Protein AF-A0A101T6P5-F1 (afdb_monomer)

Radius of gyration: 18.0 Å; Cα contacts (8 Å, |Δi|>4): 73; chains: 1; bounding box: 43×25×55 Å

Secondary structure (DSSP, 8-state):
-HHHHHHHHHHHHHHTSS---SGGGHHHHHHHHHHHHHHHHHHHHHHHHTS-GGGHHHHHHHHHHHHHHHHHHHHHHHHHTGGG-HHHHHHHHHHHHHHHHHHHHHHHHHS---SSS---

Structure (mmCIF, N/CA/C/O backbone):
data_AF-A0A101T6P5-F1
#
_entry.id   AF-A0A101T6P5-F1
#
loop_
_atom_site.group_PDB
_atom_site.id
_atom_site.type_symbol
_atom_site.label_atom_id
_atom_site.label_alt_id
_atom_site.label_comp_id
_atom_site.label_asym_id
_atom_site.label_entity_id
_atom_site.label_seq_id
_atom_site.pdbx_PDB_ins_code
_atom_site.Cartn_x
_atom_site.Cartn_y
_atom_site.Cartn_z
_atom_site.occupancy
_atom_site.B_iso_or_equiv
_atom_site.auth_seq_id
_atom_site.auth_comp_id
_atom_site.auth_asym_id
_atom_site.auth_atom_id
_atom_site.pdbx_PDB_model_num
ATOM 1 N N . MET A 1 1 ? -5.434 5.965 -3.204 1.00 78.94 1 MET A N 1
ATOM 2 C CA . MET A 1 1 ? -4.202 5.157 -3.379 1.00 78.94 1 MET A CA 1
ATOM 3 C C . MET A 1 1 ? -4.247 4.257 -4.609 1.00 78.94 1 MET A C 1
ATOM 5 O O . MET A 1 1 ? -3.393 4.447 -5.462 1.00 78.94 1 MET A O 1
ATOM 9 N N . ALA A 1 2 ? -5.230 3.355 -4.761 1.00 80.00 2 ALA A N 1
ATOM 10 C CA . ALA A 1 2 ? -5.323 2.454 -5.926 1.00 80.00 2 ALA A CA 1
ATOM 11 C C . ALA A 1 2 ? -5.238 3.182 -7.284 1.00 80.00 2 ALA A C 1
ATOM 13 O O . ALA A 1 2 ? -4.437 2.801 -8.129 1.00 80.00 2 ALA A O 1
ATOM 14 N N . ALA A 1 3 ? -5.972 4.289 -7.455 1.00 80.62 3 ALA A N 1
ATOM 15 C CA . ALA A 1 3 ? -5.907 5.107 -8.672 1.00 80.62 3 ALA A CA 1
ATOM 16 C C . ALA A 1 3 ? -4.513 5.720 -8.930 1.00 80.62 3 ALA A C 1
ATOM 18 O O . ALA A 1 3 ? -4.058 5.758 -10.067 1.00 80.62 3 ALA A O 1
ATOM 19 N N . GLY A 1 4 ? -3.811 6.160 -7.878 1.00 80.62 4 GLY A N 1
ATOM 20 C CA . GLY A 1 4 ? -2.460 6.724 -7.989 1.00 80.62 4 GLY A CA 1
ATOM 21 C C . GLY A 1 4 ? -1.419 5.674 -8.384 1.00 80.62 4 GLY A C 1
ATOM 22 O O . GLY A 1 4 ? -0.635 5.902 -9.302 1.00 80.62 4 GLY A O 1
ATOM 23 N N . PHE A 1 5 ? -1.460 4.489 -7.763 1.00 82.25 5 PHE A N 1
ATOM 24 C CA . PHE A 1 5 ? -0.588 3.368 -8.137 1.00 82.25 5 PHE A CA 1
ATOM 25 C C . PHE A 1 5 ? -0.924 2.791 -9.517 1.00 82.25 5 PHE A C 1
ATOM 27 O O . PHE A 1 5 ? -0.015 2.491 -10.285 1.00 82.25 5 PHE A O 1
ATOM 34 N N . GLY A 1 6 ? -2.206 2.731 -9.886 1.00 81.06 6 GLY A N 1
ATOM 35 C CA . GLY A 1 6 ? -2.628 2.383 -11.244 1.00 81.06 6 GLY A CA 1
ATOM 36 C C . GLY A 1 6 ? -2.090 3.363 -12.291 1.00 81.06 6 GLY A C 1
ATOM 37 O O . GLY A 1 6 ? -1.630 2.943 -13.351 1.00 81.06 6 GLY A O 1
ATOM 38 N N . TRP A 1 7 ? -2.056 4.663 -11.975 1.00 83.06 7 TRP A N 1
ATOM 39 C CA . TRP A 1 7 ? -1.449 5.670 -12.848 1.00 83.06 7 TRP A CA 1
ATOM 40 C C . TRP A 1 7 ? 0.060 5.471 -13.006 1.00 83.06 7 TRP A C 1
ATOM 42 O O . TRP A 1 7 ? 0.575 5.545 -14.121 1.00 83.06 7 TRP A O 1
ATOM 52 N N . VAL A 1 8 ? 0.773 5.197 -11.909 1.00 81.25 8 VAL A N 1
ATOM 53 C CA . VAL A 1 8 ? 2.214 4.891 -11.937 1.00 81.25 8 VAL A CA 1
ATOM 54 C C . VAL A 1 8 ? 2.487 3.654 -12.793 1.00 81.25 8 VAL A C 1
ATOM 56 O O . VAL A 1 8 ? 3.367 3.695 -13.652 1.00 81.25 8 VAL A O 1
ATOM 59 N N . TRP A 1 9 ? 1.695 2.594 -12.633 1.00 81.25 9 TRP A N 1
ATOM 60 C CA . TRP A 1 9 ? 1.811 1.379 -13.438 1.00 81.25 9 TRP A CA 1
ATOM 61 C C . TRP A 1 9 ? 1.605 1.656 -14.934 1.00 81.25 9 TRP A C 1
ATOM 63 O O . TRP A 1 9 ? 2.439 1.276 -15.757 1.00 81.25 9 TRP A O 1
ATOM 73 N N . ALA A 1 10 ? 0.562 2.411 -15.290 1.00 81.44 10 ALA A N 1
ATOM 74 C CA . ALA A 1 10 ? 0.293 2.810 -16.671 1.00 81.44 10 ALA A CA 1
ATOM 75 C C . ALA A 1 10 ? 1.353 3.769 -17.246 1.00 81.44 10 ALA A C 1
ATOM 77 O O . ALA A 1 10 ? 1.606 3.773 -18.452 1.00 81.44 10 ALA A O 1
ATOM 78 N N . ALA A 1 11 ? 1.966 4.616 -16.416 1.00 80.88 11 ALA A N 1
ATOM 79 C CA . ALA A 1 11 ? 3.061 5.490 -16.829 1.00 80.88 11 ALA A CA 1
ATOM 80 C C . ALA A 1 11 ? 4.338 4.687 -17.119 1.00 80.88 11 ALA A C 1
ATOM 82 O O . ALA A 1 11 ? 4.977 4.923 -18.142 1.00 80.88 11 ALA A O 1
ATOM 83 N N . VAL A 1 12 ? 4.668 3.701 -16.279 1.00 76.69 12 VAL A N 1
ATOM 84 C CA . VAL A 1 12 ? 5.832 2.822 -16.484 1.00 76.69 12 VAL A CA 1
ATOM 85 C C . VAL A 1 12 ? 5.645 1.909 -17.692 1.00 76.69 12 VAL A C 1
ATOM 87 O O . VAL A 1 12 ? 6.554 1.808 -18.511 1.00 76.69 12 VAL A O 1
ATOM 90 N N . GLY A 1 13 ? 4.458 1.320 -17.869 1.00 73.50 13 GLY A N 1
ATOM 91 C CA . GLY A 1 13 ? 4.161 0.495 -19.044 1.00 73.50 13 GLY A CA 1
ATOM 92 C C . GLY A 1 13 ? 4.303 1.259 -20.367 1.00 73.50 13 GLY A C 1
ATOM 93 O O . GLY A 1 13 ? 4.747 0.695 -21.361 1.00 73.50 13 GLY A O 1
ATOM 94 N N . ARG A 1 14 ? 3.997 2.564 -20.376 1.00 72.31 14 ARG A N 1
ATOM 95 C CA . ARG A 1 14 ? 4.167 3.431 -21.557 1.00 72.31 14 ARG A CA 1
ATOM 96 C C . ARG A 1 14 ? 5.598 3.940 -21.752 1.00 72.31 14 ARG A C 1
ATOM 98 O O . ARG A 1 14 ? 5.979 4.229 -22.881 1.00 72.31 14 ARG A O 1
ATOM 105 N N . ALA A 1 15 ? 6.390 4.032 -20.685 1.00 64.31 15 ALA A N 1
ATOM 106 C CA . ALA A 1 15 ? 7.788 4.466 -20.744 1.00 64.31 15 ALA A CA 1
ATOM 107 C C . ALA A 1 15 ? 8.732 3.402 -21.340 1.00 64.31 15 ALA A C 1
ATOM 109 O O . ALA A 1 15 ? 9.836 3.730 -21.763 1.00 64.31 15 ALA A O 1
ATOM 110 N N . ALA A 1 16 ? 8.303 2.139 -21.434 1.00 57.94 16 ALA A N 1
ATOM 111 C CA . ALA A 1 16 ? 9.090 1.076 -22.066 1.00 57.94 16 ALA A CA 1
ATOM 112 C C . ALA A 1 16 ? 9.341 1.303 -23.577 1.00 57.94 16 ALA A C 1
ATOM 114 O O . ALA A 1 16 ? 10.273 0.723 -24.124 1.00 57.94 16 ALA A O 1
ATOM 115 N N . GLY A 1 17 ? 8.547 2.155 -24.247 1.00 55.19 17 GLY A N 1
ATOM 116 C CA . GLY A 1 17 ? 8.687 2.458 -25.682 1.00 55.19 17 GLY A CA 1
ATOM 117 C C . GLY A 1 17 ? 9.286 3.831 -26.020 1.00 55.19 17 GLY A C 1
ATOM 118 O O . GLY A 1 17 ? 9.661 4.068 -27.163 1.00 55.19 17 GLY A O 1
ATOM 119 N N . VAL A 1 1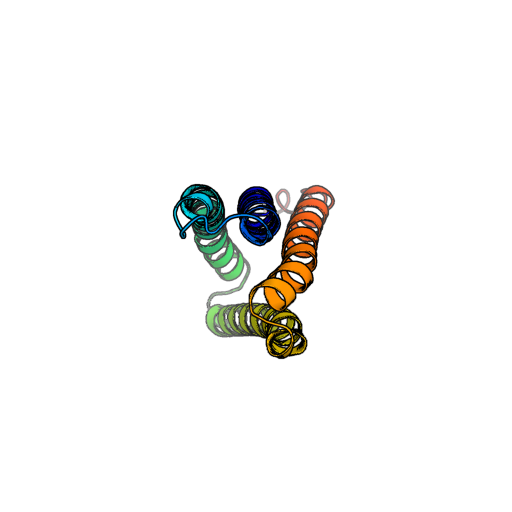8 ? 9.382 4.748 -25.055 1.00 55.06 18 VAL A N 1
ATOM 120 C CA . VAL A 1 18 ? 9.860 6.127 -25.248 1.00 55.06 18 VAL A CA 1
ATOM 121 C C . VAL A 1 18 ? 10.608 6.554 -23.994 1.00 55.06 18 VAL A C 1
ATOM 123 O O . VAL A 1 18 ? 10.090 6.380 -22.898 1.00 55.06 18 VAL A O 1
ATOM 126 N N . HIS A 1 19 ? 11.809 7.127 -24.119 1.00 54.94 19 HIS A N 1
ATOM 127 C CA . HIS A 1 19 ? 12.584 7.669 -22.991 1.00 54.94 19 HIS A CA 1
ATOM 128 C C . HIS A 1 19 ? 11.912 8.916 -22.383 1.00 54.94 19 HIS A C 1
ATOM 130 O O . HIS A 1 19 ? 12.429 10.031 -22.420 1.00 54.94 19 HIS A O 1
ATOM 136 N N . THR A 1 20 ? 10.715 8.746 -21.836 1.00 56.31 20 THR A N 1
ATOM 137 C CA . THR A 1 20 ? 9.982 9.761 -21.097 1.00 56.31 20 THR A CA 1
ATOM 138 C C . THR A 1 20 ? 10.571 9.825 -19.694 1.00 56.31 20 THR A C 1
ATOM 140 O O . THR A 1 20 ? 10.421 8.886 -18.916 1.00 56.31 20 THR A O 1
ATOM 143 N N . GLY A 1 21 ? 11.266 10.921 -19.373 1.00 65.56 21 GLY A N 1
ATOM 144 C CA . GLY A 1 21 ? 11.793 11.174 -18.025 1.00 65.56 21 GLY A CA 1
ATOM 145 C C . GLY A 1 21 ? 10.698 11.178 -16.947 1.00 65.56 21 GLY A C 1
ATOM 146 O O . GLY A 1 21 ? 9.518 11.143 -17.262 1.00 65.56 21 GLY A O 1
ATOM 147 N N . ALA A 1 22 ? 11.062 11.279 -15.665 1.00 71.75 22 ALA A N 1
ATOM 148 C CA . ALA A 1 22 ? 10.186 11.022 -14.504 1.00 71.75 22 ALA A CA 1
ATOM 149 C C . ALA A 1 22 ? 8.908 11.893 -14.352 1.00 71.75 22 ALA A C 1
ATOM 151 O O . ALA A 1 22 ? 8.091 11.648 -13.463 1.00 71.75 22 ALA A O 1
ATOM 152 N N . ARG A 1 23 ? 8.687 12.902 -15.205 1.00 78.94 23 ARG A N 1
ATOM 153 C CA . ARG A 1 23 ? 7.551 13.846 -15.116 1.00 78.94 23 ARG A CA 1
ATOM 154 C C . ARG A 1 23 ? 6.156 13.182 -15.145 1.00 78.94 23 ARG A C 1
ATOM 156 O O . ARG A 1 23 ? 5.301 13.638 -14.390 1.00 78.94 23 ARG A O 1
ATOM 163 N N . PRO A 1 24 ? 5.887 12.110 -15.920 1.00 81.56 24 PRO A N 1
ATOM 164 C CA . PRO A 1 24 ? 4.583 11.439 -15.937 1.00 81.56 24 PRO A CA 1
ATOM 165 C C . PRO A 1 24 ? 4.218 10.702 -14.640 1.00 81.56 24 PRO A C 1
ATOM 167 O O . PRO A 1 24 ? 3.045 10.383 -14.439 1.00 81.56 24 PRO A O 1
ATOM 170 N N . LEU A 1 25 ? 5.194 10.438 -13.763 1.00 81.00 25 LEU A N 1
ATOM 171 C CA . LEU A 1 25 ? 4.976 9.765 -12.476 1.00 81.00 25 LEU A CA 1
ATOM 172 C C . LEU A 1 25 ? 4.412 10.717 -11.416 1.00 81.00 25 LEU A C 1
ATOM 174 O O . LEU A 1 25 ? 3.678 10.280 -10.531 1.00 81.00 25 LEU A O 1
ATOM 178 N N . VAL A 1 26 ? 4.722 12.012 -11.531 1.00 86.69 26 VAL A N 1
ATOM 179 C CA . VAL A 1 26 ? 4.346 13.064 -10.573 1.00 86.69 26 VAL A CA 1
ATOM 180 C C . VAL A 1 26 ? 2.853 13.044 -10.213 1.00 86.69 26 VAL A C 1
ATOM 182 O O . VAL A 1 26 ? 2.555 12.945 -9.025 1.00 86.69 26 VAL A O 1
ATOM 185 N N . PRO A 1 27 ? 1.894 13.079 -11.161 1.00 85.62 27 PRO A N 1
ATOM 186 C CA . PRO A 1 27 ? 0.473 13.078 -10.803 1.00 85.62 27 PRO A CA 1
ATOM 187 C C . PRO A 1 27 ? 0.041 11.799 -10.071 1.00 85.62 27 PRO A C 1
ATOM 189 O O . PRO A 1 27 ? -0.719 11.871 -9.106 1.00 85.62 27 PRO A O 1
ATOM 192 N N . GLY A 1 28 ? 0.560 10.633 -10.471 1.00 86.00 28 GLY A N 1
ATOM 193 C CA . GLY A 1 28 ? 0.258 9.364 -9.805 1.00 86.00 28 GLY A CA 1
ATOM 194 C C . GLY A 1 28 ? 0.781 9.323 -8.368 1.00 86.00 28 GLY A C 1
ATOM 195 O O . GLY A 1 28 ? 0.046 8.951 -7.452 1.00 86.00 28 GLY A O 1
ATOM 196 N N . LEU A 1 29 ? 2.019 9.781 -8.161 1.00 86.38 29 LEU A N 1
ATOM 197 C CA . LEU A 1 29 ? 2.648 9.913 -6.844 1.00 86.38 29 LEU A CA 1
ATOM 198 C C . LEU A 1 29 ? 1.917 10.913 -5.946 1.00 86.38 29 LEU A C 1
ATOM 200 O O . LEU A 1 29 ? 1.728 10.625 -4.768 1.00 86.38 29 LEU A O 1
ATOM 204 N N . LEU A 1 30 ? 1.450 12.042 -6.486 1.00 90.81 30 LEU A N 1
ATOM 205 C CA . LEU A 1 30 ? 0.658 13.011 -5.723 1.00 90.81 30 LEU A CA 1
ATOM 206 C C . LEU A 1 30 ? -0.664 12.406 -5.242 1.00 90.81 30 LEU A C 1
ATOM 208 O O . LEU A 1 30 ? -1.001 12.527 -4.067 1.00 90.81 30 LEU A O 1
ATOM 212 N N . ILE A 1 31 ? -1.389 11.697 -6.111 1.00 90.50 31 ILE A N 1
ATOM 213 C CA . ILE A 1 31 ? -2.652 11.032 -5.744 1.00 90.50 31 ILE A CA 1
ATOM 214 C C . ILE A 1 31 ? -2.408 9.903 -4.732 1.00 90.50 31 ILE A C 1
ATOM 216 O O . ILE A 1 31 ? -3.191 9.711 -3.795 1.00 90.50 31 ILE A O 1
ATOM 220 N N . ALA A 1 32 ? -1.334 9.131 -4.914 1.00 85.94 32 ALA A N 1
ATOM 221 C CA . ALA A 1 32 ? -0.954 8.075 -3.983 1.00 85.94 32 ALA A CA 1
ATOM 222 C C . ALA A 1 32 ? -0.570 8.653 -2.611 1.00 85.94 32 ALA A C 1
ATOM 224 O O . ALA A 1 32 ? -1.092 8.183 -1.602 1.00 85.94 32 ALA A O 1
ATOM 225 N N . GLY A 1 33 ? 0.262 9.697 -2.586 1.00 86.31 33 GLY A N 1
ATOM 226 C CA . GLY A 1 33 ? 0.718 10.379 -1.376 1.00 86.31 33 GLY A CA 1
ATOM 227 C C . GLY A 1 33 ? -0.412 11.076 -0.624 1.00 86.31 33 GLY A C 1
ATOM 228 O O . GLY A 1 33 ? -0.535 10.895 0.584 1.00 86.31 33 GLY A O 1
ATOM 229 N N . ALA A 1 34 ? -1.300 11.785 -1.327 1.00 90.88 34 ALA A N 1
ATOM 230 C CA . ALA A 1 34 ? -2.491 12.378 -0.719 1.00 90.88 34 ALA A CA 1
ATOM 231 C C . ALA A 1 34 ? -3.379 11.302 -0.078 1.00 90.88 34 ALA A C 1
ATOM 233 O O . ALA A 1 34 ? -3.781 11.426 1.076 1.00 90.88 34 ALA A O 1
ATOM 234 N N . GLY A 1 35 ? -3.625 10.198 -0.794 1.00 86.50 35 GLY A N 1
ATOM 235 C CA . GLY A 1 35 ? -4.384 9.072 -0.252 1.00 86.50 35 GLY A CA 1
ATOM 236 C C . GLY A 1 35 ? -3.721 8.425 0.967 1.00 86.50 35 GLY A C 1
ATOM 237 O O . GLY A 1 35 ? -4.422 8.056 1.902 1.00 86.50 35 GLY A O 1
ATOM 238 N N . LEU A 1 36 ? -2.390 8.311 0.973 1.00 87.69 36 LEU A N 1
ATOM 239 C CA . LEU A 1 36 ? -1.637 7.796 2.114 1.00 87.69 36 LEU A CA 1
ATOM 240 C C . LEU A 1 36 ? -1.772 8.721 3.330 1.00 87.69 36 LEU A C 1
ATOM 242 O O . LEU A 1 36 ? -2.079 8.239 4.416 1.00 87.69 36 LEU A O 1
ATOM 246 N N . GLY A 1 37 ? -1.608 10.035 3.154 1.00 86.38 37 GLY A N 1
ATOM 247 C CA . GLY A 1 37 ? -1.748 11.013 4.238 1.00 86.38 37 GLY A CA 1
ATOM 248 C C . GLY A 1 37 ? -3.141 10.997 4.871 1.00 86.38 37 GLY A C 1
ATOM 249 O O . GLY A 1 37 ? -3.263 10.971 6.096 1.00 86.38 37 GLY A O 1
ATOM 250 N N . PHE A 1 38 ? -4.188 10.911 4.044 1.00 88.94 38 PHE A N 1
ATOM 251 C CA . PHE A 1 38 ? -5.566 10.788 4.525 1.00 88.94 38 PHE A CA 1
ATOM 252 C C . PHE A 1 38 ? -5.867 9.456 5.214 1.00 88.94 38 PHE A C 1
A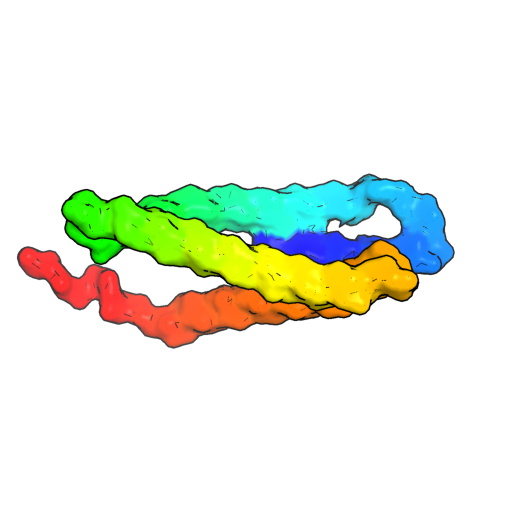TOM 254 O O . PHE A 1 38 ? -6.808 9.399 5.996 1.00 88.94 38 PHE A O 1
ATOM 261 N N . LEU A 1 39 ? -5.104 8.395 4.943 1.00 86.31 39 LEU A N 1
ATOM 262 C CA . LEU A 1 39 ? -5.316 7.093 5.570 1.00 86.31 39 LEU A CA 1
ATOM 263 C C . LEU A 1 39 ? -4.529 6.955 6.875 1.00 86.31 39 LEU A C 1
ATOM 265 O O . LEU A 1 39 ? -5.093 6.544 7.881 1.00 86.31 39 LEU A O 1
ATOM 269 N N . VAL A 1 40 ? -3.240 7.300 6.872 1.00 85.62 40 VAL A N 1
ATOM 270 C CA . VAL A 1 40 ? -2.322 7.042 7.993 1.00 85.62 40 VAL A CA 1
ATOM 271 C C . VAL A 1 40 ? -2.784 7.732 9.273 1.00 85.62 40 VAL A C 1
ATOM 273 O O . VAL A 1 40 ? -2.842 7.086 10.316 1.00 85.62 40 VAL A O 1
ATOM 276 N N . VAL A 1 41 ? -3.145 9.017 9.200 1.00 85.56 41 VAL A N 1
ATOM 277 C CA . VAL A 1 41 ? -3.492 9.798 10.399 1.00 85.56 41 VAL A CA 1
ATOM 278 C C . VAL A 1 41 ? -4.765 9.268 11.081 1.00 85.56 41 VAL A C 1
ATOM 280 O O . VAL A 1 41 ? -4.700 8.952 12.270 1.00 85.56 41 VAL A O 1
ATOM 283 N N . PRO A 1 42 ? -5.908 9.094 10.386 1.00 84.75 42 PRO A N 1
ATOM 284 C CA . PRO A 1 42 ? -7.100 8.520 11.005 1.00 84.75 42 PRO A CA 1
ATOM 285 C C . PRO A 1 42 ? -6.897 7.085 11.478 1.00 84.75 42 PRO A C 1
ATOM 287 O O . PRO A 1 42 ? -7.409 6.728 12.531 1.00 84.75 42 PRO A O 1
ATOM 290 N N . LEU A 1 43 ? -6.147 6.266 10.736 1.00 84.94 43 LEU A N 1
ATOM 291 C CA . LEU A 1 43 ? -5.954 4.857 11.075 1.00 84.94 43 LEU A CA 1
ATOM 292 C C . LEU A 1 43 ? -5.213 4.700 12.408 1.00 84.94 43 LEU A C 1
ATOM 294 O O . LEU A 1 43 ? -5.647 3.923 13.253 1.00 84.94 43 LEU A O 1
ATOM 298 N N . VAL A 1 44 ? -4.148 5.480 12.623 1.00 84.62 44 VAL A N 1
ATOM 299 C CA . VAL A 1 44 ? -3.424 5.501 13.904 1.00 84.62 44 VAL A CA 1
ATOM 300 C C . VAL A 1 44 ? -4.355 5.943 15.032 1.00 84.62 44 VAL A C 1
ATOM 302 O O . VAL A 1 44 ? -4.431 5.268 16.054 1.00 84.62 44 VAL A O 1
ATOM 305 N N . ASN A 1 45 ? -5.124 7.017 14.834 1.00 86.75 45 ASN A N 1
ATOM 306 C CA . ASN A 1 45 ? -6.067 7.494 15.848 1.00 86.75 45 ASN A CA 1
ATOM 307 C C . ASN A 1 45 ? -7.147 6.454 16.183 1.00 86.75 45 ASN A C 1
ATOM 309 O O . ASN A 1 45 ? -7.422 6.227 17.356 1.00 86.75 45 ASN A O 1
ATOM 313 N N . VAL A 1 46 ? -7.724 5.790 15.177 1.00 85.06 46 VAL A N 1
ATOM 314 C CA . VAL A 1 46 ? -8.737 4.739 15.366 1.00 85.06 46 VAL A CA 1
ATOM 315 C C . VAL A 1 46 ? -8.157 3.566 16.149 1.00 85.06 46 VAL A C 1
ATOM 317 O O . VAL A 1 46 ? -8.758 3.147 17.137 1.00 85.06 46 VAL A O 1
ATOM 320 N N . VAL A 1 47 ? -6.977 3.074 15.757 1.00 84.56 47 VAL A N 1
ATOM 321 C CA . VAL A 1 47 ? -6.310 1.955 16.440 1.00 84.56 47 VAL A CA 1
ATOM 322 C C . VAL A 1 47 ? -6.043 2.293 17.902 1.00 84.56 47 VAL A C 1
ATOM 324 O O . VAL A 1 47 ? -6.363 1.485 18.765 1.00 84.56 47 VAL A O 1
ATOM 327 N N . LEU A 1 48 ? -5.515 3.484 18.192 1.00 84.50 48 LEU A N 1
ATOM 328 C CA . LEU A 1 48 ? -5.236 3.902 19.568 1.00 84.50 48 LEU A CA 1
ATOM 329 C C . LEU A 1 48 ? -6.520 4.171 20.372 1.00 84.50 48 LEU A C 1
ATOM 331 O O . LEU A 1 48 ? -6.533 3.936 21.573 1.00 84.50 48 LEU A O 1
ATOM 335 N N . SER A 1 49 ? -7.605 4.618 19.729 1.00 84.44 49 SER A N 1
ATOM 336 C CA . SER A 1 49 ? -8.894 4.869 20.397 1.00 84.44 49 SER A CA 1
ATOM 337 C C . SER A 1 49 ? -9.666 3.599 20.774 1.00 84.44 49 SER A C 1
ATOM 339 O O . SER A 1 49 ? -10.514 3.640 21.659 1.00 84.44 49 SER A O 1
ATOM 341 N N . ALA A 1 50 ? -9.387 2.475 20.108 1.00 83.25 50 ALA A N 1
ATOM 342 C CA . ALA A 1 50 ? -10.099 1.211 20.301 1.00 83.25 50 ALA A CA 1
ATOM 343 C C . ALA A 1 50 ? -9.539 0.350 21.450 1.00 83.25 50 ALA A C 1
ATOM 345 O O . ALA A 1 50 ? -10.082 -0.717 21.738 1.00 83.25 50 ALA A O 1
ATOM 346 N N . VAL A 1 51 ? -8.451 0.783 22.093 1.00 84.62 51 VAL A N 1
ATOM 347 C CA . VAL A 1 51 ? -7.762 0.049 23.165 1.00 84.62 51 VAL A CA 1
ATOM 348 C C . VAL A 1 51 ? -7.700 0.882 24.449 1.00 84.62 51 VAL A C 1
ATOM 350 O O . VAL A 1 51 ? -7.488 2.091 24.381 1.00 84.62 51 VAL A O 1
ATOM 353 N N . PRO A 1 52 ? -7.819 0.251 25.633 1.00 82.50 52 PRO A N 1
ATOM 354 C CA . PRO A 1 52 ? -7.542 0.901 26.911 1.00 82.50 52 PRO A CA 1
ATOM 355 C C . PRO A 1 52 ? -6.133 1.506 26.949 1.00 82.50 52 PRO A C 1
ATOM 357 O O . PRO A 1 52 ? -5.193 0.923 26.404 1.00 82.50 52 PRO A O 1
ATOM 360 N N . GLY A 1 53 ? -5.969 2.630 27.656 1.00 78.88 53 GLY A N 1
ATOM 361 C CA . GLY A 1 53 ? -4.705 3.379 27.732 1.00 78.88 53 GLY A CA 1
ATOM 362 C C . GLY A 1 53 ? -3.488 2.524 28.115 1.00 78.88 53 GLY A C 1
ATOM 363 O O . GLY A 1 53 ? -2.399 2.713 27.574 1.00 78.88 53 GLY A O 1
ATOM 364 N N . GLU A 1 54 ? -3.694 1.520 28.965 1.00 84.38 54 GLU A N 1
ATOM 365 C CA . GLU A 1 54 ? -2.688 0.545 29.411 1.00 84.38 54 GLU A CA 1
ATOM 366 C C . GLU A 1 54 ? -2.147 -0.353 28.279 1.00 84.38 54 GLU A C 1
ATOM 368 O O . GLU A 1 54 ? -1.006 -0.809 28.341 1.00 84.38 54 GLU A O 1
ATOM 373 N N . LEU A 1 55 ? -2.934 -0.584 27.222 1.00 84.12 55 LEU A N 1
ATOM 374 C CA . LEU A 1 55 ? -2.602 -1.458 26.086 1.00 84.12 55 LEU A CA 1
ATOM 375 C C . LEU A 1 55 ? -2.174 -0.688 24.825 1.00 84.12 55 LEU A C 1
ATOM 377 O O . LEU A 1 55 ? -1.831 -1.296 23.808 1.00 84.12 55 LEU A O 1
ATOM 381 N N . THR A 1 56 ? -2.135 0.644 24.887 1.00 82.81 56 THR A N 1
ATOM 382 C CA . THR A 1 56 ? -1.777 1.534 23.766 1.00 82.81 56 THR A CA 1
ATOM 383 C C . THR A 1 56 ? -0.424 1.175 23.138 1.00 82.81 56 THR A C 1
ATOM 385 O O . THR A 1 56 ? -0.275 1.165 21.914 1.00 82.81 56 THR A O 1
ATOM 388 N N . GLY A 1 57 ? 0.563 0.818 23.969 1.00 84.44 57 GLY A N 1
ATOM 389 C CA . GLY A 1 57 ? 1.885 0.387 23.506 1.00 84.44 57 GLY A CA 1
ATOM 390 C C . GLY A 1 57 ? 1.841 -0.917 22.700 1.00 84.44 57 GLY A C 1
ATOM 391 O O . GLY A 1 57 ? 2.500 -1.025 21.666 1.00 84.44 57 GLY A O 1
ATOM 392 N N . ALA A 1 58 ? 1.013 -1.879 23.120 1.00 86.56 58 ALA A N 1
ATOM 393 C CA . ALA A 1 58 ? 0.843 -3.152 22.421 1.00 86.56 58 ALA A CA 1
ATOM 394 C C . ALA A 1 58 ? 0.134 -2.967 21.068 1.00 86.56 58 ALA A C 1
ATOM 396 O O . ALA A 1 58 ? 0.553 -3.549 20.067 1.00 86.56 58 ALA A O 1
ATOM 397 N N . ALA A 1 59 ? -0.884 -2.103 21.009 1.00 86.12 59 ALA A N 1
ATOM 398 C CA . ALA A 1 59 ? -1.592 -1.790 19.768 1.00 86.12 59 ALA A CA 1
ATOM 399 C C . ALA A 1 59 ? -0.693 -1.101 18.730 1.00 86.12 59 ALA A C 1
ATOM 401 O O . ALA A 1 59 ? -0.704 -1.480 17.558 1.00 86.12 59 ALA A O 1
ATOM 402 N N . SER A 1 60 ? 0.137 -0.146 19.162 1.00 86.56 60 SER A N 1
ATOM 403 C CA . SER A 1 60 ? 1.143 0.486 18.296 1.00 86.56 60 SER A CA 1
ATOM 404 C C . SER A 1 60 ? 2.180 -0.526 17.785 1.00 86.56 60 SER A C 1
ATOM 406 O O . SER A 1 60 ? 2.533 -0.518 16.604 1.00 86.56 60 SER A O 1
ATOM 408 N N . GLY A 1 61 ? 2.612 -1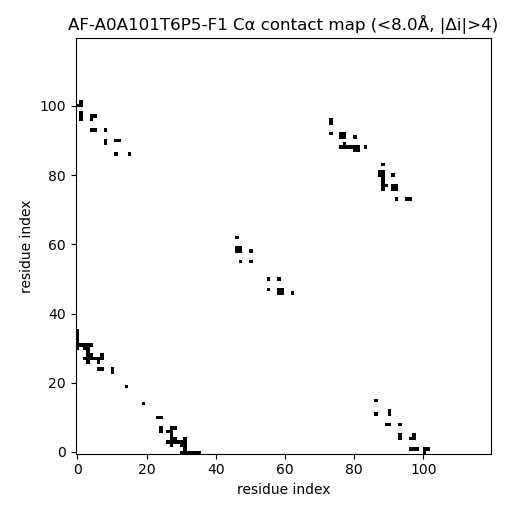.460 18.644 1.00 88.81 61 GLY A N 1
ATOM 409 C CA . GLY A 1 61 ? 3.506 -2.554 18.261 1.00 88.81 61 GLY A CA 1
ATOM 410 C C . GLY A 1 61 ? 2.921 -3.425 17.146 1.00 88.81 61 GLY A C 1
ATOM 411 O O . GLY A 1 61 ? 3.542 -3.572 16.094 1.00 88.81 61 GLY A O 1
ATOM 412 N N . ILE A 1 62 ? 1.694 -3.925 17.331 1.00 89.88 62 ILE A N 1
ATOM 413 C CA . ILE A 1 62 ? 0.984 -4.737 16.325 1.00 89.88 62 ILE A CA 1
ATOM 414 C C . ILE A 1 62 ? 0.802 -3.952 15.022 1.00 89.88 62 ILE A C 1
ATOM 416 O O . ILE A 1 62 ? 1.036 -4.490 13.938 1.00 89.88 62 ILE A O 1
ATOM 420 N N . PHE A 1 63 ? 0.427 -2.675 15.119 1.00 88.44 63 PHE A N 1
ATOM 421 C CA . PHE A 1 63 ? 0.272 -1.801 13.962 1.00 88.44 63 PHE A CA 1
ATOM 422 C C . PHE A 1 63 ? 1.569 -1.683 13.150 1.00 88.44 63 PHE A C 1
ATOM 424 O O . PHE A 1 63 ? 1.561 -1.888 11.934 1.00 88.44 63 PHE A O 1
ATOM 431 N N . SER A 1 64 ? 2.695 -1.416 13.816 1.00 89.38 64 SER A N 1
ATOM 432 C CA . SER A 1 64 ? 3.996 -1.317 13.151 1.00 89.38 64 SER A CA 1
ATOM 433 C C . SER A 1 64 ? 4.432 -2.653 12.544 1.00 89.38 64 SER A C 1
ATOM 435 O O . SER A 1 64 ? 4.896 -2.683 11.403 1.00 89.38 64 SER A O 1
ATOM 437 N N . THR A 1 65 ? 4.227 -3.774 13.244 1.00 91.75 65 THR A N 1
ATOM 438 C CA . THR A 1 65 ? 4.527 -5.109 12.706 1.00 91.75 65 THR A CA 1
ATOM 439 C C . THR A 1 65 ? 3.693 -5.416 11.463 1.00 91.75 65 THR A C 1
ATOM 441 O O . THR A 1 65 ? 4.237 -5.915 10.480 1.00 91.75 65 THR A O 1
ATOM 444 N N . ALA A 1 66 ? 2.403 -5.071 11.456 1.00 89.56 66 ALA A N 1
ATOM 445 C CA . ALA A 1 66 ? 1.544 -5.244 10.287 1.00 89.56 66 ALA A CA 1
ATOM 446 C C . ALA A 1 66 ? 2.023 -4.399 9.092 1.00 89.56 66 ALA A C 1
ATOM 448 O O . ALA A 1 66 ? 2.067 -4.894 7.962 1.00 89.56 66 ALA A O 1
ATOM 449 N N . GLN A 1 67 ? 2.442 -3.150 9.332 1.00 89.56 67 GLN A N 1
ATOM 450 C CA . GLN A 1 67 ? 3.036 -2.303 8.291 1.00 89.56 67 GLN A CA 1
ATOM 451 C C . GLN A 1 67 ? 4.337 -2.896 7.737 1.00 89.56 67 GLN A C 1
ATOM 453 O O . GLN A 1 67 ? 4.507 -2.966 6.518 1.00 89.56 67 GLN A O 1
ATOM 458 N N . GLN A 1 68 ? 5.239 -3.351 8.612 1.00 93.00 68 GLN A N 1
ATOM 459 C CA . GLN A 1 68 ? 6.500 -3.981 8.211 1.00 93.00 68 GLN A CA 1
ATOM 460 C C . GLN A 1 68 ? 6.263 -5.270 7.426 1.00 93.00 68 GLN A C 1
ATOM 462 O O . GLN A 1 68 ? 6.911 -5.486 6.406 1.00 93.00 68 GLN A O 1
ATOM 467 N N . PHE A 1 69 ? 5.303 -6.093 7.849 1.00 93.31 69 PHE A N 1
ATOM 468 C CA . PHE A 1 69 ? 4.920 -7.304 7.132 1.00 93.31 69 PHE A CA 1
ATOM 469 C C . PHE A 1 69 ? 4.426 -6.985 5.716 1.00 93.31 69 PHE A C 1
ATOM 471 O O . PHE A 1 69 ? 4.897 -7.578 4.747 1.00 93.31 69 PHE A O 1
ATOM 478 N N . GLY A 1 70 ? 3.534 -5.999 5.574 1.00 88.06 70 GLY A N 1
ATOM 479 C CA . GLY A 1 70 ? 3.068 -5.548 4.261 1.00 88.06 70 GLY A CA 1
ATOM 480 C C . GLY A 1 70 ? 4.214 -5.053 3.371 1.00 88.06 70 GLY A C 1
ATOM 481 O O . GLY A 1 70 ? 4.302 -5.440 2.204 1.00 88.06 70 GLY A O 1
ATOM 482 N N . ALA A 1 71 ? 5.126 -4.251 3.928 1.00 89.12 71 ALA A N 1
ATOM 483 C CA . ALA A 1 71 ? 6.307 -3.771 3.213 1.00 89.12 71 ALA A CA 1
ATOM 484 C C . ALA A 1 71 ? 7.243 -4.917 2.797 1.00 89.12 71 ALA A C 1
ATOM 486 O O . ALA A 1 71 ? 7.745 -4.910 1.673 1.00 89.12 71 ALA A O 1
ATOM 487 N N . ALA A 1 72 ? 7.436 -5.916 3.660 1.00 93.38 72 ALA A N 1
ATOM 488 C CA . ALA A 1 72 ? 8.256 -7.085 3.372 1.00 93.38 72 ALA A CA 1
ATOM 489 C C . ALA A 1 72 ? 7.673 -7.908 2.218 1.00 93.38 72 ALA A C 1
ATOM 491 O O . ALA A 1 72 ? 8.393 -8.201 1.272 1.00 93.38 72 ALA A O 1
ATOM 492 N N . VAL A 1 73 ? 6.369 -8.205 2.237 1.00 91.69 73 VAL A N 1
ATOM 493 C CA . VAL A 1 73 ? 5.705 -8.972 1.167 1.00 91.69 73 VAL A CA 1
ATOM 494 C C . VAL A 1 73 ? 5.833 -8.265 -0.185 1.00 91.69 73 VAL A C 1
ATOM 496 O O . VAL A 1 73 ? 6.238 -8.882 -1.170 1.00 91.69 73 VAL A O 1
ATOM 499 N N . VAL A 1 74 ? 5.535 -6.962 -0.241 1.00 88.31 74 VAL A N 1
ATOM 500 C CA . VAL A 1 74 ? 5.665 -6.175 -1.482 1.00 88.31 74 VAL A CA 1
ATOM 501 C C . VAL A 1 74 ? 7.127 -6.094 -1.926 1.00 88.31 74 VAL A C 1
ATOM 503 O O . VAL A 1 74 ? 7.421 -6.256 -3.112 1.00 88.31 74 VAL A O 1
ATOM 506 N N . GLY A 1 75 ? 8.043 -5.893 -0.977 1.00 88.19 75 GLY A N 1
ATOM 507 C CA . GLY A 1 75 ? 9.480 -5.881 -1.220 1.00 88.19 75 GLY A CA 1
ATOM 508 C C . GLY A 1 75 ? 9.969 -7.194 -1.824 1.00 88.19 75 GLY A C 1
ATOM 509 O O . GLY A 1 75 ? 10.646 -7.165 -2.844 1.00 88.19 75 GLY A O 1
ATOM 510 N N . THR A 1 76 ? 9.585 -8.345 -1.271 1.00 92.75 76 THR A N 1
ATOM 511 C CA . THR A 1 76 ? 9.970 -9.666 -1.790 1.00 92.75 76 THR A CA 1
ATOM 512 C C . THR A 1 76 ? 9.526 -9.866 -3.236 1.00 92.75 76 THR A C 1
ATOM 514 O O . THR A 1 76 ? 10.319 -10.332 -4.051 1.00 92.75 76 THR A O 1
ATOM 517 N N . VAL A 1 77 ? 8.298 -9.472 -3.587 1.00 88.94 77 VAL A N 1
ATOM 518 C CA . VAL A 1 77 ? 7.801 -9.577 -4.971 1.00 88.94 77 VAL A CA 1
ATOM 519 C C . VAL A 1 77 ? 8.610 -8.686 -5.919 1.00 88.94 77 VAL A C 1
ATOM 521 O O . VAL A 1 77 ? 9.013 -9.139 -6.993 1.00 88.94 77 VAL A O 1
ATOM 524 N N . PHE A 1 78 ? 8.880 -7.441 -5.511 1.00 87.94 78 PHE A N 1
ATOM 525 C CA . PHE A 1 78 ? 9.665 -6.485 -6.293 1.00 87.94 78 PHE A CA 1
ATOM 526 C C . PHE A 1 78 ? 11.117 -6.943 -6.479 1.00 87.94 78 PHE A C 1
ATOM 528 O O . PHE A 1 78 ? 11.600 -7.042 -7.606 1.00 87.94 78 PHE A O 1
ATOM 535 N N . PHE A 1 79 ? 11.810 -7.250 -5.380 1.00 90.12 79 PHE A N 1
ATOM 536 C CA . PHE A 1 79 ? 13.212 -7.662 -5.395 1.00 90.12 79 PHE A CA 1
ATOM 537 C C . PHE A 1 79 ? 13.410 -9.025 -6.063 1.00 90.12 79 PHE A C 1
ATOM 539 O O . PHE A 1 79 ? 14.443 -9.229 -6.695 1.00 90.12 79 PHE A O 1
ATOM 546 N N . GLY A 1 80 ? 12.414 -9.916 -6.010 1.00 90.00 80 GLY A N 1
ATOM 547 C CA . GLY A 1 80 ? 12.440 -11.200 -6.714 1.00 90.00 80 GLY A CA 1
ATOM 548 C C . GLY A 1 80 ? 12.551 -11.073 -8.237 1.00 90.00 80 GLY A C 1
ATOM 549 O O . GLY A 1 80 ? 13.165 -11.925 -8.865 1.00 90.00 80 GLY A O 1
ATOM 550 N N . HIS A 1 81 ? 12.038 -9.984 -8.817 1.00 87.38 81 HIS A N 1
ATOM 551 C CA . HIS A 1 81 ? 12.088 -9.719 -10.263 1.00 87.38 81 HIS A CA 1
ATOM 552 C C . HIS A 1 81 ? 13.044 -8.571 -10.622 1.00 87.38 81 HIS A C 1
ATOM 554 O O . HIS A 1 81 ? 13.123 -8.147 -11.773 1.00 87.38 81 HIS A O 1
ATOM 560 N N . LEU A 1 82 ? 13.805 -8.050 -9.652 1.00 87.06 82 LEU A N 1
ATOM 561 C CA . LEU A 1 82 ? 14.702 -6.917 -9.885 1.00 87.06 82 LEU A CA 1
ATOM 562 C C . LEU A 1 82 ? 15.870 -7.277 -10.817 1.00 87.06 82 LEU A C 1
ATOM 564 O O . LEU A 1 82 ? 16.365 -6.410 -11.537 1.00 87.06 82 LEU A O 1
ATOM 568 N N . ALA A 1 83 ? 16.280 -8.550 -10.840 1.00 83.56 83 ALA A N 1
ATOM 569 C CA . ALA A 1 83 ? 17.317 -9.059 -11.740 1.00 83.56 83 ALA A CA 1
ATOM 570 C C . ALA A 1 83 ? 16.932 -8.946 -13.230 1.00 83.56 83 ALA A C 1
ATOM 572 O O . ALA A 1 83 ? 17.809 -8.820 -14.080 1.00 83.56 83 ALA A O 1
ATOM 573 N N . GLU A 1 84 ? 15.633 -8.927 -13.541 1.00 84.00 84 GLU A N 1
ATOM 574 C CA . GLU A 1 84 ? 15.085 -8.747 -14.895 1.00 84.00 84 GLU A CA 1
ATOM 575 C C . GLU A 1 84 ? 14.985 -7.261 -15.293 1.00 84.00 84 GLU A C 1
ATOM 577 O O . GLU A 1 84 ? 14.632 -6.918 -16.422 1.00 84.00 84 GLU A O 1
ATOM 582 N N . GLY A 1 85 ? 15.323 -6.360 -14.366 1.00 80.00 85 GLY A N 1
ATOM 583 C CA . GLY A 1 85 ? 15.298 -4.915 -14.534 1.00 80.00 85 GLY A CA 1
ATOM 584 C C . GLY A 1 85 ? 14.216 -4.234 -13.696 1.00 80.00 85 GLY A C 1
ATOM 585 O O . GLY A 1 85 ? 13.180 -4.800 -13.352 1.00 80.00 85 GLY A O 1
ATOM 586 N N . TRP A 1 86 ? 14.437 -2.952 -13.403 1.00 77.62 86 TRP A N 1
ATOM 587 C CA . TRP A 1 86 ? 13.536 -2.130 -12.584 1.00 77.62 86 TRP A CA 1
ATOM 588 C C . TRP A 1 86 ? 12.101 -2.075 -13.128 1.00 77.62 86 TRP A C 1
ATOM 590 O O . TRP A 1 86 ? 11.146 -2.042 -12.354 1.00 77.62 86 TRP A O 1
ATOM 600 N N . GLY A 1 87 ? 11.949 -2.080 -14.457 1.00 77.38 87 GLY A N 1
ATOM 601 C CA . GLY A 1 87 ? 10.645 -2.112 -15.115 1.00 77.38 87 GLY A CA 1
ATOM 602 C C . GLY A 1 87 ? 9.884 -3.407 -14.834 1.00 77.38 87 GLY A C 1
ATOM 603 O O . GLY A 1 87 ? 8.721 -3.333 -14.456 1.00 77.38 87 G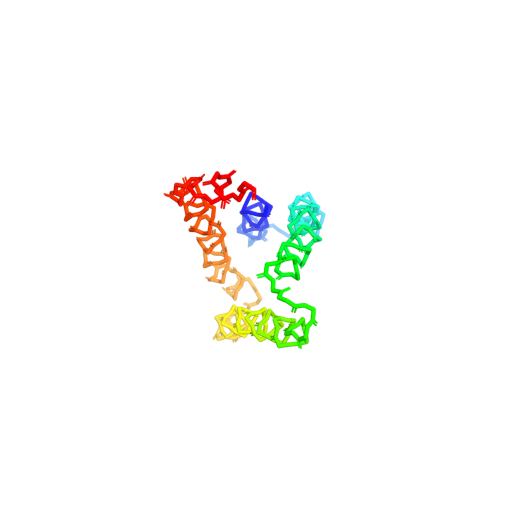LY A O 1
ATOM 604 N N . ALA A 1 88 ? 10.550 -4.561 -14.947 1.00 78.25 88 ALA A N 1
ATOM 605 C CA . ALA A 1 88 ? 9.965 -5.881 -14.700 1.00 78.25 88 ALA A CA 1
ATOM 606 C C . ALA A 1 88 ? 9.545 -6.057 -13.230 1.00 78.25 88 ALA A C 1
ATOM 608 O O . ALA A 1 88 ? 8.415 -6.449 -12.940 1.00 78.25 88 ALA A O 1
ATOM 609 N N . GLY A 1 89 ? 10.406 -5.652 -12.290 1.00 80.25 89 GLY A N 1
ATOM 610 C CA . GLY A 1 89 ? 10.066 -5.656 -10.865 1.00 80.25 89 GLY A CA 1
ATOM 611 C C . GLY A 1 89 ? 8.822 -4.823 -10.549 1.00 80.25 89 GLY A C 1
ATOM 612 O O . GLY A 1 89 ? 7.940 -5.257 -9.804 1.00 80.25 89 GLY A O 1
ATOM 613 N N . LEU A 1 90 ? 8.704 -3.637 -11.151 1.00 79.38 90 LEU A N 1
ATOM 614 C CA . LEU A 1 90 ? 7.559 -2.762 -10.916 1.00 79.38 90 LEU A CA 1
ATOM 615 C C . LEU A 1 90 ? 6.282 -3.257 -11.610 1.00 79.38 90 LEU A C 1
ATOM 617 O O . LEU A 1 90 ? 5.203 -3.147 -11.026 1.00 79.38 90 LEU A O 1
ATOM 621 N N . THR A 1 91 ? 6.373 -3.798 -12.827 1.00 82.25 91 THR A N 1
ATOM 622 C CA . THR A 1 91 ? 5.202 -4.306 -13.560 1.00 82.25 91 THR A CA 1
ATOM 623 C C . THR A 1 91 ? 4.592 -5.533 -12.897 1.00 82.25 91 THR A C 1
ATOM 625 O O . THR A 1 91 ? 3.372 -5.670 -12.946 1.00 82.25 91 THR A O 1
ATOM 628 N N . VAL A 1 92 ? 5.398 -6.377 -12.247 1.00 83.75 92 VAL A N 1
ATOM 629 C CA . VAL A 1 92 ? 4.915 -7.546 -11.495 1.00 83.75 92 VAL A CA 1
ATOM 630 C C . VAL A 1 92 ? 4.393 -7.155 -10.107 1.00 83.75 92 VAL A C 1
ATOM 632 O O . VAL A 1 92 ? 3.358 -7.661 -9.673 1.00 83.75 92 VAL A O 1
ATOM 635 N N . ALA A 1 93 ? 5.047 -6.218 -9.411 1.00 85.12 93 ALA A N 1
ATOM 636 C CA . ALA A 1 93 ? 4.639 -5.818 -8.060 1.00 85.12 93 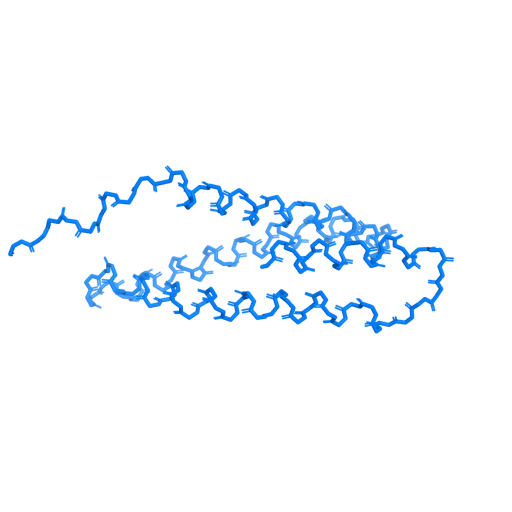ALA A CA 1
ATOM 637 C C . ALA A 1 93 ? 3.396 -4.904 -8.029 1.00 85.12 93 ALA A C 1
ATOM 639 O O . ALA A 1 93 ? 2.560 -5.021 -7.129 1.00 85.12 93 ALA A O 1
ATOM 640 N N . MET A 1 94 ? 3.242 -3.991 -8.996 1.00 83.44 94 MET A N 1
ATOM 641 C CA . MET A 1 94 ? 2.148 -3.004 -9.010 1.00 83.44 94 MET A CA 1
ATOM 642 C C . MET A 1 94 ? 0.733 -3.610 -9.015 1.00 83.44 94 MET A C 1
ATOM 644 O O . MET A 1 94 ? -0.095 -3.128 -8.238 1.00 83.44 94 MET A O 1
ATOM 648 N N . PRO A 1 95 ? 0.421 -4.656 -9.806 1.00 86.25 95 PRO A N 1
ATOM 649 C CA . PRO A 1 95 ? -0.880 -5.318 -9.761 1.00 86.25 95 PRO A CA 1
ATOM 650 C C . PRO A 1 95 ? -1.222 -5.837 -8.366 1.00 86.25 95 PRO A C 1
ATOM 652 O O . PRO A 1 95 ? -2.350 -5.657 -7.915 1.00 86.25 95 PRO A O 1
ATOM 655 N N . TRP A 1 96 ? -0.245 -6.411 -7.656 1.00 86.88 96 TRP A N 1
ATOM 656 C CA . TRP A 1 96 ? -0.442 -6.921 -6.299 1.00 86.88 96 TRP A CA 1
ATOM 657 C C . TRP A 1 96 ? -0.766 -5.796 -5.313 1.00 86.88 96 TRP A C 1
ATOM 659 O O . TRP A 1 96 ? -1.697 -5.905 -4.518 1.00 86.88 96 TRP A O 1
ATOM 669 N N . VAL A 1 97 ? -0.054 -4.670 -5.420 1.00 85.69 97 VAL A N 1
ATOM 670 C CA . VAL A 1 97 ? -0.299 -3.471 -4.604 1.00 85.69 97 VAL A CA 1
ATOM 671 C C . VAL A 1 97 ? -1.689 -2.888 -4.876 1.00 85.69 97 VAL A C 1
ATOM 673 O O . VAL A 1 97 ? -2.431 -2.584 -3.940 1.00 85.69 97 VAL A O 1
ATOM 676 N N . VAL A 1 98 ? -2.074 -2.743 -6.147 1.00 86.31 98 VAL A N 1
ATOM 677 C CA . VAL A 1 98 ? -3.399 -2.227 -6.524 1.00 86.31 98 VAL A CA 1
ATOM 678 C C . VAL A 1 98 ? -4.502 -3.178 -6.058 1.00 86.31 98 VAL A C 1
ATOM 680 O O . VAL A 1 98 ? -5.465 -2.718 -5.446 1.00 86.31 98 VAL A O 1
ATOM 683 N N . ALA A 1 99 ? -4.346 -4.485 -6.280 1.00 87.00 99 ALA A N 1
ATOM 684 C CA . ALA A 1 99 ? -5.294 -5.502 -5.835 1.00 87.00 99 ALA A CA 1
ATOM 685 C C . ALA A 1 99 ? -5.461 -5.494 -4.312 1.00 87.00 99 ALA A C 1
ATOM 687 O O . ALA A 1 99 ? -6.592 -5.517 -3.834 1.00 87.00 99 ALA A O 1
ATOM 688 N N . ALA A 1 100 ? -4.373 -5.370 -3.548 1.00 86.81 100 ALA A N 1
ATOM 689 C CA . ALA A 1 100 ? -4.431 -5.259 -2.093 1.00 86.81 100 ALA A CA 1
ATOM 690 C C . ALA A 1 100 ? -5.221 -4.019 -1.636 1.00 86.81 100 ALA A C 1
ATOM 692 O O . ALA A 1 100 ? -6.061 -4.124 -0.741 1.00 86.81 100 ALA A O 1
ATOM 693 N N . PHE A 1 101 ? -5.024 -2.856 -2.273 1.00 85.50 101 PHE A N 1
ATOM 694 C CA . PHE A 1 101 ? -5.812 -1.657 -1.954 1.00 85.50 101 PHE A CA 1
ATOM 695 C C . PHE A 1 101 ? -7.284 -1.791 -2.335 1.00 85.50 101 PHE A C 1
ATOM 697 O O . PHE A 1 101 ? -8.143 -1.339 -1.580 1.00 85.50 101 PHE A O 1
ATOM 704 N N . VAL A 1 102 ? -7.582 -2.391 -3.488 1.00 87.12 102 VAL A N 1
ATOM 705 C CA . VAL A 1 102 ? -8.962 -2.630 -3.930 1.00 87.12 102 VAL A CA 1
ATOM 706 C C . VAL A 1 102 ? -9.652 -3.631 -3.008 1.00 87.12 102 VAL A C 1
ATOM 708 O O . VAL A 1 102 ? -10.777 -3.377 -2.591 1.00 87.12 102 VAL A O 1
ATOM 711 N N . LEU A 1 103 ? -8.975 -4.716 -2.632 1.00 88.50 103 LEU A N 1
ATOM 712 C CA . LEU A 1 103 ? -9.481 -5.698 -1.679 1.00 88.50 103 LEU A CA 1
ATOM 713 C C . LEU A 1 103 ? -9.737 -5.052 -0.318 1.00 88.50 103 LEU A C 1
ATOM 715 O O . LEU A 1 103 ? -10.811 -5.233 0.236 1.00 88.50 103 LEU A O 1
ATOM 719 N N . CYS A 1 104 ? -8.799 -4.257 0.197 1.00 85.81 104 CYS A N 1
ATOM 720 C CA . CYS A 1 104 ? -8.986 -3.527 1.449 1.00 85.81 104 CYS A CA 1
ATOM 721 C C . CYS A 1 104 ? -10.200 -2.586 1.374 1.00 85.81 104 CYS A C 1
ATOM 723 O O . CYS A 1 104 ? -11.052 -2.604 2.257 1.00 85.81 104 CYS A O 1
ATOM 725 N N . ALA A 1 105 ? -10.344 -1.829 0.282 1.00 85.81 105 ALA A N 1
ATOM 726 C CA . ALA A 1 105 ? -11.509 -0.974 0.065 1.00 85.81 105 ALA A CA 1
ATOM 72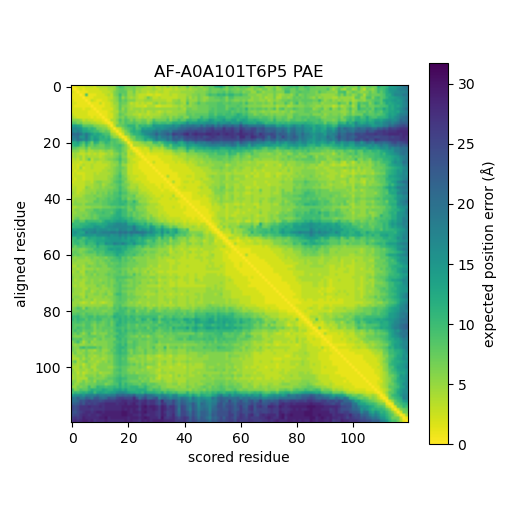7 C C . ALA A 1 105 ? -12.819 -1.779 -0.018 1.00 85.81 105 ALA A C 1
ATOM 729 O O . ALA A 1 105 ? -13.821 -1.376 0.570 1.00 85.81 105 ALA A O 1
ATOM 730 N N . ALA A 1 106 ? -12.804 -2.927 -0.699 1.00 88.06 106 ALA A N 1
ATOM 731 C CA . ALA A 1 106 ? -13.948 -3.824 -0.802 1.00 88.06 106 ALA A CA 1
ATOM 732 C C . ALA A 1 106 ? -14.317 -4.431 0.558 1.00 88.06 106 ALA A C 1
ATOM 734 O O . ALA A 1 106 ? -15.491 -4.449 0.902 1.00 88.06 106 ALA A O 1
ATOM 735 N N . LEU A 1 107 ? -13.336 -4.859 1.358 1.00 87.19 107 LEU A N 1
ATOM 736 C CA . LEU A 1 107 ? -13.546 -5.367 2.715 1.00 87.19 107 LEU A CA 1
ATOM 737 C C . LEU A 1 107 ? -14.108 -4.280 3.637 1.00 87.19 107 LEU A C 1
ATOM 739 O O . LEU A 1 107 ? -15.075 -4.536 4.345 1.00 87.19 107 LEU A O 1
ATOM 743 N N . CYS A 1 108 ? -13.578 -3.056 3.583 1.00 83.81 108 CYS A N 1
ATOM 744 C CA . CYS A 1 108 ? -14.118 -1.921 4.335 1.00 83.81 108 CYS A CA 1
ATOM 745 C C . CYS A 1 108 ? -15.553 -1.564 3.916 1.00 83.81 108 CYS A C 1
ATOM 747 O O . CYS A 1 108 ? -16.349 -1.162 4.759 1.00 83.81 108 CYS A O 1
ATOM 749 N N . ALA A 1 109 ? -15.895 -1.710 2.633 1.00 83.31 109 ALA A N 1
ATOM 750 C CA . ALA A 1 109 ? -17.252 -1.486 2.134 1.00 83.31 109 ALA A CA 1
ATOM 751 C C . ALA A 1 109 ? -18.209 -2.650 2.456 1.00 83.31 109 ALA A C 1
ATOM 753 O O . ALA A 1 109 ? -19.402 -2.425 2.652 1.00 83.31 109 ALA A O 1
ATOM 754 N N . ALA A 1 110 ? -17.693 -3.882 2.500 1.00 84.38 110 ALA A N 1
ATOM 755 C CA . ALA A 1 110 ? -18.451 -5.097 2.785 1.00 84.38 110 ALA A CA 1
ATOM 756 C C . ALA A 1 110 ? -18.666 -5.330 4.285 1.00 84.38 110 ALA A C 1
ATOM 758 O O . ALA A 1 110 ? -19.641 -5.983 4.651 1.00 84.38 110 ALA A O 1
ATOM 759 N N . LEU A 1 111 ? -17.796 -4.795 5.151 1.00 74.38 111 LEU A N 1
ATOM 760 C CA . LEU A 1 111 ? -17.991 -4.805 6.598 1.00 74.38 111 LEU A CA 1
ATOM 761 C C . LEU A 1 111 ? -19.229 -3.954 6.940 1.00 74.38 111 LEU A C 1
ATOM 763 O O . LEU A 1 111 ? -19.205 -2.730 6.783 1.00 74.38 111 LEU A O 1
ATOM 767 N N . PRO A 1 112 ? -20.335 -4.569 7.405 1.00 65.56 112 PRO A N 1
ATOM 768 C CA . PRO A 1 112 ? -21.525 -3.828 7.793 1.00 65.56 112 PRO A CA 1
ATOM 769 C C . PRO A 1 112 ? -21.154 -2.879 8.935 1.00 65.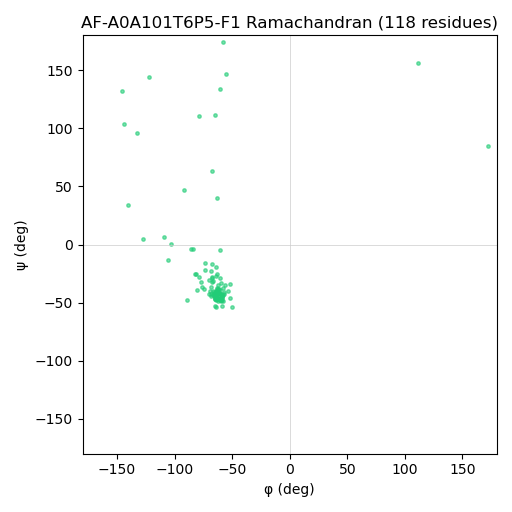56 112 PRO A C 1
ATOM 771 O O . PRO A 1 112 ? -20.514 -3.303 9.893 1.00 65.56 112 PRO A O 1
ATOM 774 N N . ARG A 1 113 ? -21.579 -1.610 8.862 1.00 59.34 113 ARG A N 1
ATOM 775 C CA . ARG A 1 113 ? -21.351 -0.541 9.867 1.00 59.34 113 ARG A CA 1
ATOM 776 C C . ARG A 1 113 ? -21.990 -0.806 11.252 1.00 59.34 113 ARG A C 1
ATOM 778 O O . ARG A 1 113 ? -22.554 0.099 11.857 1.00 59.34 113 ARG A O 1
ATOM 785 N N . ARG A 1 114 ? -21.959 -2.032 11.777 1.00 55.88 114 ARG A N 1
ATOM 786 C CA . ARG A 1 114 ? -22.579 -2.435 13.052 1.00 55.88 114 ARG A CA 1
ATOM 787 C C . ARG A 1 114 ? -21.626 -2.315 14.247 1.00 55.88 114 ARG A C 1
ATOM 789 O O . ARG A 1 114 ? -21.544 -3.223 15.059 1.00 55.88 114 ARG A O 1
ATOM 796 N N . ALA A 1 115 ? -20.922 -1.194 14.363 1.00 53.97 115 ALA A N 1
ATOM 797 C CA . ALA A 1 115 ? -20.138 -0.876 15.562 1.00 53.97 115 ALA A CA 1
ATOM 798 C C . ALA A 1 115 ? -20.238 0.613 15.943 1.00 53.97 115 ALA A C 1
ATOM 800 O O . ALA A 1 115 ? -19.267 1.207 16.395 1.00 53.97 115 ALA A O 1
ATOM 801 N N . ALA A 1 116 ? -21.400 1.237 15.713 1.00 56.12 116 ALA A N 1
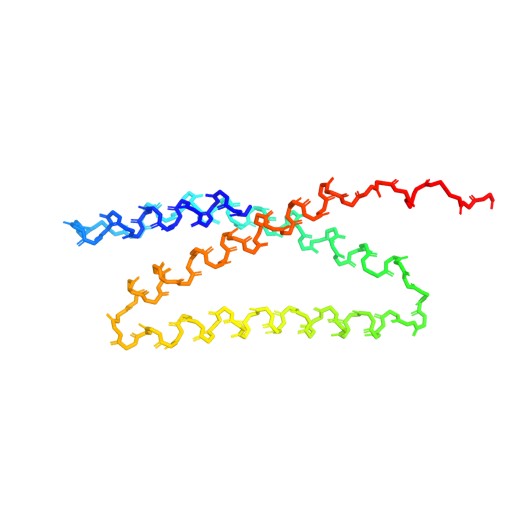ATOM 802 C CA . ALA A 1 116 ? -21.663 2.618 16.140 1.00 56.12 116 ALA A CA 1
ATOM 803 C C . ALA A 1 116 ? -22.957 2.790 16.958 1.00 56.12 116 ALA A C 1
ATOM 805 O O . ALA A 1 116 ? -23.303 3.908 17.321 1.00 56.12 116 ALA A O 1
ATOM 806 N N . HIS A 1 117 ? -23.655 1.703 17.287 1.00 49.50 117 HIS A N 1
ATOM 807 C CA . HIS A 1 117 ? -24.750 1.730 18.253 1.00 49.50 117 HIS A CA 1
ATOM 808 C C . HIS A 1 117 ? -24.541 0.575 19.218 1.00 49.50 117 HIS A C 1
ATOM 810 O O . HIS A 1 117 ? -24.815 -0.559 18.849 1.00 49.50 117 HIS A O 1
ATOM 816 N N . ASP A 1 118 ? -23.918 0.869 20.360 1.00 47.19 118 ASP A N 1
ATOM 817 C CA . ASP A 1 118 ? -24.335 0.388 21.684 1.00 47.19 118 ASP A CA 1
ATOM 818 C C . ASP A 1 118 ? -23.273 0.762 22.724 1.00 47.19 118 ASP A C 1
ATOM 820 O O . ASP A 1 118 ? -22.412 -0.039 23.066 1.00 47.19 118 ASP A O 1
ATOM 824 N N . HIS A 1 119 ? -23.362 1.990 23.240 1.00 41.12 119 HIS A N 1
ATOM 825 C CA . HIS A 1 119 ? -22.983 2.300 24.619 1.00 41.12 119 HIS A CA 1
ATOM 826 C C . HIS A 1 119 ? -23.949 3.377 25.154 1.00 41.12 119 HIS A C 1
ATOM 828 O O . HIS A 1 119 ? -23.856 4.524 24.710 1.00 41.12 119 HIS A O 1
ATOM 834 N N . PRO A 1 120 ? -24.929 3.004 26.004 1.00 47.34 120 PRO A N 1
ATOM 835 C CA . PRO A 1 120 ? -25.693 3.939 26.832 1.00 47.34 120 PRO A CA 1
ATOM 836 C C . PRO A 1 120 ? -24.856 4.526 27.977 1.00 47.34 120 PRO A C 1
ATOM 838 O O . PRO A 1 120 ? -23.844 3.894 28.363 1.00 47.34 120 PRO A O 1
#

InterPro domains:
  IPR036259 MFS transporter superfamily [G3DSA:1.20.1250.20] (1-112)
  IPR036259 MFS transporter superfamily [SSF103473] (3-115)

Organism: NCBI:txid285568

Solvent-accessible surface area (backbone atoms only — not comparable to full-atom values): 6694 Å² total; per-residue (Å²): 66,42,70,13,51,50,41,36,46,55,41,54,66,57,37,78,81,42,96,66,65,76,70,71,40,50,66,15,50,50,44,24,49,53,37,46,58,68,43,54,59,55,50,54,51,51,57,51,69,76,41,61,81,91,45,37,68,58,52,52,49,53,52,51,51,53,52,50,50,54,51,47,56,53,45,51,52,23,61,71,31,38,88,76,32,71,66,51,9,47,65,64,30,43,59,55,53,34,49,51,46,50,48,51,53,49,49,62,68,65,51,74,86,84,83,79,82,89,82,134

pLDDT: mean 80.97, std 11.11, range [41.12, 93.38]

Nearest PDB structures (foldseek):
  5oxp-assembly1_A  TM=5.906E-01  e=8.507E+00  Streptococcus thermophilus LMG 18311

Sequence (120 aa):
MAAGFGWVWAAVGRAAGVHTGARPLVPGLLIAGAGLGFLVVPLVNVVLSAVPGELTGAASGIFSTAQQFGAAVVGTVFFGHLAEGWGAGLTVAMPWVVAAFVLCAALCAALPRRAAHDHP

Mean predicted aligned error: 8.42 Å

Foldseek 3Di:
DLQLLVQQLVVL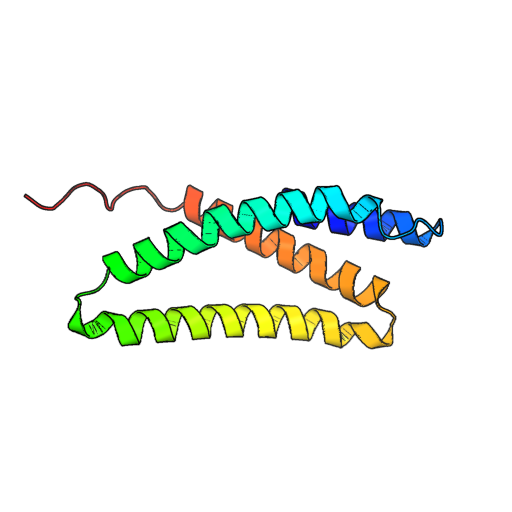VVCVVPVDPPVSNVVSVVVVVVVCVVCVPVVLVVQQVVDDPVCSVVSVVVVVVVVVVVVVVLVCQLVVCCVVPNSRSSNRSSVVVSVVVVVVVVVVVVPPPPPPDDDD